Protein AF-A0A382QF74-F1 (afdb_monomer_lite)

Organism: NCBI:txid408172

pLDDT: mean 88.79, std 14.0, range [41.56, 98.56]

Radius of gyration: 24.94 Å; chains: 1; bounding box: 71×32×60 Å

Sequence (169 aa):
MALKLPSSKAWQALCRVDSEFMLAARHWNGGLVLNMGDQTLAMFLNDGVVSGAPDKPASIISYSGDTSVWQGLLQAVPPRFHNDLLANLSAGLGITREGDPLLHAQYFAAVVRAVELLRPPTQYDQAIPHLHKTEGVIDAPVGRYVHIELQGHDHRIYFEEAGKGIPLL

Secondary structure (DSSP, 8-state):
----PPPHHHHHHHHHH-HHHHHHHTT--EEEEEEETTEEEEEEEETTEEESS-S-GGGEEEEEE-HHHHHHHTSSSPPTT-SSHHHHHHTTSS-EEES-HHHHHHHHHHHHHHHHTTSPP----S--TTTS--S-PPP--EEEEEEEEETTEEEEEEEEE-SSSPPP-

Foldseek 3Di:
DFDDFDALVVLLVLLQPDPQLLVLQAQQQEWEWEAAPPDIHIWGDDRSRTDPDGPDHLLYKYKHFYNVLLVQLQELDHDQLSVALVSCVVVVVGIDMDHDPVSCVSRVSSVRVSSNSRHDHNDPVDDDPVVPPPPDDDWDWDKDWDWDQDPNDTDTDIDTDTDDDDDDD

Structure (mmCIF, N/CA/C/O backbone):
data_AF-A0A382QF74-F1
#
_entry.id   AF-A0A382QF74-F1
#
loop_
_atom_site.group_PDB
_atom_site.id
_atom_site.type_symbol
_atom_site.label_atom_id
_atom_site.label_alt_id
_atom_site.label_comp_id
_atom_site.label_asym_id
_atom_site.label_entity_id
_atom_site.label_seq_id
_atom_site.pdbx_PDB_ins_code
_atom_site.Cartn_x
_atom_site.Cartn_y
_atom_site.Cartn_z
_atom_site.occupancy
_atom_site.B_iso_or_equiv
_atom_site.auth_seq_id
_atom_site.auth_comp_id
_atom_site.auth_asym_id
_atom_site.auth_atom_id
_atom_site.pdbx_PDB_model_num
ATOM 1 N N . MET A 1 1 ? -15.046 10.391 -11.419 1.00 53.28 1 MET A N 1
ATOM 2 C CA . MET A 1 1 ? -15.885 9.223 -11.050 1.00 53.28 1 MET A CA 1
ATOM 3 C C . MET A 1 1 ? -15.622 8.922 -9.578 1.00 53.28 1 MET A C 1
ATOM 5 O O . MET A 1 1 ? -14.498 9.157 -9.166 1.00 53.28 1 MET A O 1
ATOM 9 N N . ALA A 1 2 ? -16.601 8.519 -8.765 1.00 66.12 2 ALA A N 1
ATOM 10 C CA . ALA A 1 2 ? -16.345 8.200 -7.352 1.00 66.12 2 ALA A CA 1
ATOM 11 C C . ALA A 1 2 ? -15.622 6.847 -7.232 1.00 66.12 2 ALA A C 1
ATOM 13 O O . ALA A 1 2 ? -15.941 5.917 -7.975 1.00 66.12 2 ALA A O 1
ATOM 14 N N . LEU A 1 3 ? -14.646 6.740 -6.327 1.00 77.31 3 LEU A N 1
ATOM 15 C CA . LEU A 1 3 ? -13.947 5.485 -6.049 1.00 77.31 3 LEU A CA 1
ATOM 16 C C . LEU A 1 3 ? -14.937 4.514 -5.384 1.00 77.31 3 LEU A C 1
ATOM 18 O O . LEU A 1 3 ? -15.520 4.823 -4.347 1.00 77.31 3 LEU A O 1
ATOM 22 N N . LYS A 1 4 ? -15.189 3.353 -5.995 1.00 86.62 4 LYS A N 1
ATOM 23 C CA . LYS A 1 4 ? -16.137 2.373 -5.451 1.00 86.62 4 LYS A CA 1
ATOM 24 C C . LYS A 1 4 ? -15.411 1.433 -4.493 1.00 86.62 4 LYS A C 1
ATOM 26 O O . LYS A 1 4 ? -14.956 0.368 -4.895 1.00 86.62 4 LYS A O 1
ATOM 31 N N . LEU A 1 5 ? -15.295 1.847 -3.237 1.00 90.56 5 LEU A N 1
ATOM 32 C CA . LEU A 1 5 ? -14.637 1.066 -2.192 1.00 90.56 5 LEU A CA 1
ATOM 33 C C . LEU A 1 5 ? -15.598 0.098 -1.481 1.00 90.56 5 LEU A C 1
ATOM 35 O O . LEU A 1 5 ? -16.779 0.420 -1.310 1.00 90.56 5 LEU A O 1
ATOM 39 N N . PRO A 1 6 ? -15.110 -1.069 -1.019 1.00 94.81 6 PRO A N 1
ATOM 40 C CA . PRO A 1 6 ? -15.834 -1.888 -0.051 1.00 94.81 6 PRO A CA 1
ATOM 41 C C . PRO A 1 6 ? -15.923 -1.172 1.307 1.00 94.81 6 PRO A C 1
ATOM 43 O O . PRO A 1 6 ? -15.234 -0.189 1.557 1.00 94.81 6 PRO A O 1
ATOM 46 N N . SER A 1 7 ? -16.743 -1.684 2.226 1.00 96.19 7 SER A N 1
ATOM 47 C CA . SER A 1 7 ? -16.668 -1.257 3.630 1.00 96.19 7 SER A CA 1
ATOM 48 C C . SER A 1 7 ? -15.413 -1.820 4.306 1.00 96.19 7 SER A C 1
ATOM 50 O O . SER A 1 7 ? -14.911 -2.868 3.894 1.00 96.19 7 SER A O 1
ATOM 52 N N . SER A 1 8 ? -14.961 -1.212 5.410 1.00 96.94 8 SER A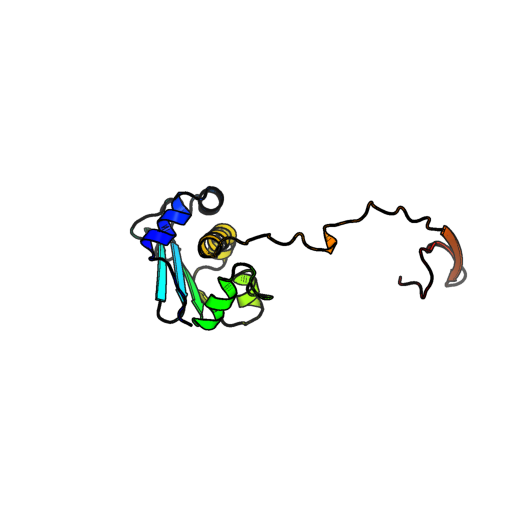 N 1
ATOM 53 C CA . SER A 1 8 ? -13.856 -1.755 6.221 1.00 96.94 8 SER A CA 1
ATOM 54 C C . SER A 1 8 ? -14.089 -3.215 6.607 1.00 96.94 8 SER A C 1
ATOM 56 O O . SER A 1 8 ? -13.183 -4.032 6.516 1.00 96.94 8 SER A O 1
ATOM 58 N N . LYS A 1 9 ? -15.328 -3.582 6.962 1.00 96.56 9 LYS A N 1
ATOM 59 C CA . LYS A 1 9 ? -15.684 -4.964 7.312 1.00 96.56 9 LYS A CA 1
ATOM 60 C C . LYS A 1 9 ? -15.526 -5.927 6.131 1.00 96.56 9 LYS A C 1
ATOM 62 O O . LYS A 1 9 ? -15.068 -7.049 6.327 1.00 96.56 9 LYS A O 1
ATOM 67 N N . ALA A 1 10 ? -15.913 -5.507 4.927 1.00 96.75 10 ALA A N 1
ATOM 68 C CA . ALA A 1 10 ? -15.761 -6.321 3.725 1.00 96.75 10 ALA A CA 1
ATOM 69 C C . ALA A 1 10 ? -14.285 -6.455 3.322 1.00 96.75 10 ALA A C 1
ATOM 71 O O . ALA A 1 10 ? -13.837 -7.557 3.030 1.00 96.75 10 ALA A O 1
ATOM 72 N N . TRP A 1 11 ? -13.509 -5.372 3.398 1.00 97.44 11 TRP A N 1
ATOM 73 C CA . TRP A 1 11 ? -12.065 -5.413 3.163 1.00 97.44 11 TRP A CA 1
ATOM 74 C C . TRP A 1 11 ? -11.335 -6.327 4.157 1.00 97.44 11 TRP A C 1
ATOM 76 O O . TRP A 1 11 ? -10.585 -7.209 3.755 1.00 97.44 11 TRP A O 1
ATOM 86 N N . GLN A 1 12 ? -11.644 -6.212 5.449 1.00 97.38 12 GLN A N 1
ATOM 87 C CA . GLN A 1 12 ? -11.142 -7.123 6.481 1.00 97.38 12 GLN A CA 1
ATOM 88 C C . GLN A 1 12 ? -11.476 -8.591 6.185 1.00 97.38 12 GLN A C 1
ATOM 90 O O . GLN A 1 12 ? -10.679 -9.473 6.491 1.00 97.38 12 GLN A O 1
ATOM 95 N N . ALA A 1 13 ? -12.655 -8.874 5.621 1.00 96.75 13 ALA A N 1
ATOM 96 C CA . ALA A 1 13 ? -13.034 -10.233 5.248 1.00 96.75 13 ALA A CA 1
ATOM 97 C C . ALA A 1 13 ? -12.171 -10.782 4.102 1.00 96.75 13 ALA A C 1
ATOM 99 O O . ALA A 1 13 ? -11.806 -11.951 4.165 1.00 96.75 13 ALA A O 1
ATOM 100 N N . LEU A 1 14 ? -11.795 -9.949 3.122 1.00 96.50 14 LEU A N 1
ATOM 101 C CA . LEU A 1 14 ? -10.843 -10.325 2.066 1.00 96.50 14 LEU A CA 1
ATOM 102 C C . LEU A 1 14 ? -9.479 -10.678 2.667 1.00 96.50 14 LEU A C 1
ATOM 104 O O . LEU A 1 14 ? -8.950 -11.753 2.406 1.00 96.50 14 LEU A O 1
ATOM 108 N N . CYS A 1 15 ? -8.952 -9.822 3.545 1.00 97.19 15 CYS A N 1
ATOM 109 C CA . CYS A 1 15 ? -7.664 -10.052 4.201 1.00 97.19 15 CYS A CA 1
ATOM 110 C C . CYS A 1 15 ? -7.664 -11.315 5.083 1.00 97.19 15 CYS A C 1
ATOM 112 O O . CYS A 1 15 ? -6.677 -12.040 5.123 1.00 97.19 15 CYS A O 1
ATOM 114 N N . ARG A 1 16 ? -8.775 -11.618 5.772 1.00 96.31 16 ARG A N 1
ATOM 115 C CA . ARG A 1 16 ? -8.902 -12.808 6.640 1.00 96.31 16 ARG A CA 1
ATOM 116 C C . ARG A 1 16 ? -8.821 -14.143 5.898 1.00 96.31 16 ARG A C 1
ATOM 118 O O . ARG A 1 16 ? -8.571 -15.151 6.550 1.00 96.31 16 ARG A O 1
ATOM 125 N N . VAL A 1 17 ? -9.099 -14.169 4.596 1.00 96.44 17 VAL A N 1
ATOM 126 C CA . VAL A 1 17 ? -9.080 -15.401 3.789 1.00 96.44 17 VAL A CA 1
ATOM 127 C C . VAL A 1 17 ? -7.896 -15.462 2.823 1.00 96.44 17 VAL A C 1
ATOM 129 O O . VAL A 1 17 ? -7.729 -16.465 2.134 1.00 96.44 17 VAL A O 1
ATOM 132 N N . ASP A 1 18 ? -7.067 -14.418 2.779 1.00 97.56 18 ASP A N 1
ATOM 133 C CA . ASP A 1 18 ? -5.878 -14.354 1.936 1.00 97.56 18 ASP A CA 1
ATOM 134 C C . ASP A 1 18 ? -4.645 -14.859 2.700 1.00 97.56 18 ASP A C 1
ATOM 136 O O . ASP A 1 18 ? -4.178 -14.246 3.664 1.00 97.56 18 ASP A O 1
ATOM 140 N N . SER A 1 19 ? -4.103 -16.002 2.272 1.00 97.44 19 SER A N 1
ATOM 141 C CA . SER A 1 19 ? -2.987 -16.654 2.966 1.00 97.44 19 SER A CA 1
ATOM 142 C C . SER A 1 19 ? -1.691 -15.843 2.924 1.00 97.44 19 SER A C 1
ATOM 144 O O . SER A 1 19 ? -0.901 -15.915 3.865 1.00 97.44 19 SER A O 1
ATOM 146 N N . GLU A 1 20 ? -1.462 -15.072 1.857 1.00 98.12 20 GLU A N 1
ATOM 147 C CA . GLU A 1 20 ? -0.278 -14.217 1.730 1.00 98.12 20 GLU A CA 1
ATOM 148 C C . GLU A 1 20 ? -0.328 -13.065 2.731 1.00 98.12 20 GLU A C 1
ATOM 150 O O . GLU A 1 20 ? 0.640 -12.840 3.461 1.00 98.12 20 GLU A O 1
ATOM 155 N N . PHE A 1 21 ? -1.476 -12.392 2.836 1.00 98.12 21 PHE A N 1
ATOM 156 C CA . PHE A 1 21 ? -1.703 -11.364 3.841 1.00 98.12 21 PHE A CA 1
ATOM 157 C C . PHE A 1 21 ? -1.524 -11.927 5.250 1.00 98.12 21 PHE A C 1
ATOM 159 O O . PHE A 1 21 ? -0.766 -11.362 6.036 1.00 98.12 21 PHE A O 1
ATOM 166 N N . MET A 1 22 ? -2.170 -13.054 5.569 1.00 97.31 22 MET A N 1
ATOM 167 C CA . MET A 1 22 ? -2.062 -13.680 6.891 1.00 97.31 22 MET A CA 1
ATOM 168 C C . MET A 1 22 ? -0.611 -14.007 7.257 1.00 97.31 22 MET A C 1
ATOM 170 O O . MET A 1 22 ? -0.171 -13.742 8.376 1.00 97.31 22 MET A O 1
ATOM 174 N N . LEU A 1 23 ? 0.151 -14.559 6.310 1.00 97.94 23 LEU A N 1
ATOM 175 C CA . LEU A 1 23 ? 1.557 -14.879 6.523 1.00 97.94 23 LEU A CA 1
ATOM 176 C C . LEU A 1 23 ? 2.397 -13.616 6.732 1.00 97.94 23 LEU A C 1
ATOM 178 O O . LEU A 1 23 ? 3.251 -13.591 7.621 1.00 97.94 23 LEU A O 1
ATOM 182 N N . ALA A 1 24 ? 2.173 -12.578 5.927 1.00 98.19 24 ALA A N 1
ATOM 183 C CA . ALA A 1 24 ? 2.913 -11.322 6.000 1.00 98.19 24 ALA A CA 1
ATOM 184 C C . ALA A 1 24 ? 2.576 -10.506 7.258 1.00 98.19 24 ALA A C 1
ATOM 186 O O . ALA A 1 24 ? 3.445 -9.823 7.795 1.00 98.19 24 ALA A O 1
ATOM 187 N N . ALA A 1 25 ? 1.337 -10.592 7.743 1.00 97.94 25 ALA A N 1
ATOM 188 C CA . ALA A 1 25 ? 0.845 -9.847 8.897 1.00 97.94 25 ALA A CA 1
ATOM 189 C C . ALA A 1 25 ? 1.083 -10.557 10.241 1.00 97.94 25 ALA A C 1
ATOM 191 O O . ALA A 1 25 ? 0.764 -9.991 11.288 1.00 97.94 25 ALA A O 1
ATOM 192 N N . ARG A 1 26 ? 1.625 -11.784 10.239 1.00 97.25 26 ARG A N 1
ATOM 193 C CA . ARG A 1 26 ? 1.873 -12.569 11.459 1.00 97.25 26 ARG A CA 1
ATOM 194 C C . ARG A 1 26 ? 2.603 -11.744 12.524 1.00 97.25 26 ARG A C 1
ATOM 196 O O . ARG A 1 26 ? 3.559 -11.036 12.215 1.00 97.25 26 ARG A O 1
ATOM 203 N N . HIS A 1 27 ? 2.164 -11.858 13.775 1.00 96.69 27 HIS A N 1
ATOM 204 C CA . HIS A 1 27 ? 2.712 -11.134 14.932 1.00 96.69 27 HIS A CA 1
ATOM 205 C C . HIS A 1 27 ? 2.507 -9.616 14.952 1.00 96.69 27 HIS A C 1
ATOM 207 O O . HIS A 1 27 ? 2.903 -8.949 15.918 1.00 96.69 27 HIS A O 1
ATOM 213 N N . TRP A 1 28 ? 1.832 -9.050 13.949 1.00 97.44 28 TRP A N 1
ATOM 214 C CA . TRP A 1 28 ? 1.505 -7.636 13.972 1.00 97.44 28 TRP A CA 1
ATOM 215 C C . TRP A 1 28 ? 0.436 -7.352 15.028 1.00 97.44 28 TRP A C 1
ATOM 217 O O . TRP A 1 28 ? -0.703 -7.802 14.938 1.00 97.44 28 TRP A O 1
ATOM 227 N N . ASN A 1 29 ? 0.822 -6.574 16.035 1.00 96.69 29 ASN A N 1
ATOM 228 C CA . ASN A 1 29 ? -0.077 -5.965 17.006 1.00 96.69 29 ASN A CA 1
ATOM 229 C C . ASN A 1 29 ? -0.193 -4.479 16.665 1.00 96.69 29 ASN A C 1
ATOM 231 O O . ASN A 1 29 ? 0.722 -3.724 16.986 1.00 96.69 29 ASN A O 1
ATOM 235 N N . GLY A 1 30 ? -1.244 -4.072 15.958 1.00 96.38 30 GLY A N 1
ATOM 236 C CA . GLY A 1 30 ? -1.350 -2.739 15.371 1.00 96.38 30 GLY A CA 1
ATOM 237 C C . GLY A 1 30 ? -2.486 -2.626 14.360 1.00 96.38 30 GLY A C 1
ATOM 238 O O . GLY A 1 30 ? -3.607 -3.063 14.622 1.00 96.38 30 GLY A O 1
ATOM 239 N N . GLY A 1 31 ? -2.218 -2.021 13.203 1.00 96.81 31 GLY A N 1
ATOM 240 C CA . GLY A 1 31 ? -3.232 -1.892 12.161 1.00 96.81 31 GLY A CA 1
ATOM 241 C C . GLY A 1 31 ? -2.804 -1.103 10.936 1.00 96.81 31 GLY A C 1
ATOM 242 O O . GLY A 1 31 ? -1.748 -0.476 10.911 1.00 96.81 31 GLY A O 1
ATOM 243 N N . LEU A 1 32 ? -3.678 -1.114 9.937 1.00 97.94 32 LEU A N 1
ATOM 244 C CA . LEU A 1 32 ? -3.569 -0.335 8.716 1.00 97.94 32 LEU A CA 1
ATOM 245 C C . LEU A 1 32 ? -4.799 0.560 8.570 1.00 97.94 32 LEU A C 1
ATOM 247 O O . LEU A 1 32 ? -5.936 0.082 8.630 1.00 97.94 32 LEU A O 1
ATOM 251 N N . VAL A 1 33 ? -4.561 1.849 8.342 1.00 98.25 33 VAL A N 1
ATOM 252 C CA . VAL A 1 33 ? -5.598 2.833 8.018 1.00 98.25 33 VAL A CA 1
ATOM 253 C C . VAL A 1 33 ? -5.290 3.458 6.661 1.00 98.25 33 VAL A C 1
ATOM 255 O O . VAL A 1 33 ? -4.181 3.923 6.415 1.00 98.25 33 VAL A O 1
ATOM 258 N N . LEU A 1 34 ? -6.273 3.461 5.767 1.00 98.31 34 LEU A N 1
ATOM 259 C CA . LEU A 1 34 ? -6.178 4.031 4.428 1.00 98.31 34 LEU A CA 1
ATOM 260 C C . LEU A 1 34 ? -7.183 5.177 4.310 1.00 98.31 34 LEU A C 1
ATOM 262 O O . LEU A 1 34 ? -8.391 4.936 4.316 1.00 98.31 34 LEU A O 1
ATOM 266 N N . ASN A 1 35 ? -6.688 6.406 4.201 1.00 98.12 35 ASN A N 1
ATOM 267 C CA . ASN A 1 35 ? -7.487 7.611 3.997 1.00 98.12 35 ASN A CA 1
ATOM 268 C C . ASN A 1 35 ? -7.454 7.995 2.513 1.00 98.12 35 ASN A C 1
ATOM 270 O O . ASN A 1 35 ? -6.408 8.355 1.966 1.00 98.12 35 ASN A O 1
ATOM 274 N N . MET A 1 36 ? -8.609 7.886 1.863 1.00 96.12 36 MET A N 1
ATOM 275 C CA . MET A 1 36 ? -8.801 7.982 0.418 1.00 96.12 36 MET A CA 1
ATOM 276 C C . MET A 1 36 ? -9.744 9.141 0.096 1.00 96.12 36 MET A C 1
ATOM 278 O O . MET A 1 36 ? -10.923 8.937 -0.203 1.00 96.12 36 MET A O 1
ATOM 282 N N . GLY A 1 37 ? -9.233 10.368 0.225 1.00 92.62 37 GLY A N 1
ATOM 283 C CA . GLY A 1 37 ? -10.065 11.568 0.306 1.00 92.62 37 GLY A CA 1
ATOM 284 C C . GLY A 1 37 ? -10.982 11.510 1.531 1.00 92.62 37 GLY A C 1
ATOM 285 O O . GLY A 1 37 ? -10.508 11.357 2.653 1.00 92.62 37 GLY A O 1
ATOM 286 N N . ASP A 1 38 ? -12.296 11.565 1.309 1.00 91.69 38 ASP A N 1
ATOM 287 C CA . ASP A 1 38 ? -13.307 11.555 2.379 1.00 91.69 38 ASP A CA 1
ATOM 288 C C . ASP A 1 38 ? -13.648 10.147 2.905 1.00 91.69 38 ASP A C 1
ATOM 290 O O . ASP A 1 38 ? -14.465 9.994 3.815 1.00 91.69 38 ASP A O 1
ATOM 294 N N . GLN A 1 39 ? -13.082 9.093 2.308 1.00 94.25 39 GLN A N 1
ATOM 295 C CA . GLN A 1 39 ? -13.350 7.709 2.695 1.00 94.25 39 GLN A CA 1
ATOM 296 C C . GLN A 1 39 ? -12.176 7.119 3.471 1.00 94.25 39 GLN A C 1
ATOM 298 O O . GLN A 1 39 ? -11.033 7.199 3.031 1.00 94.25 39 GLN A O 1
ATOM 303 N N . THR A 1 40 ? -12.468 6.433 4.576 1.00 96.94 40 THR A N 1
ATOM 304 C CA . THR A 1 40 ? -11.454 5.735 5.374 1.00 96.94 40 THR A CA 1
ATOM 305 C C . THR A 1 40 ? -11.755 4.245 5.451 1.00 96.94 40 THR A C 1
ATOM 307 O O . THR A 1 40 ? -12.863 3.843 5.816 1.00 96.94 40 THR A O 1
ATOM 310 N N . LEU A 1 41 ? -10.745 3.423 5.164 1.00 97.69 41 LEU A N 1
ATOM 311 C CA . LEU A 1 41 ? -10.736 2.003 5.508 1.00 97.69 41 LEU A CA 1
ATOM 312 C C . LEU A 1 41 ? -9.773 1.756 6.660 1.00 97.69 41 LEU A C 1
ATOM 314 O O . LEU A 1 41 ? -8.664 2.278 6.672 1.00 97.69 41 LEU A O 1
ATOM 318 N N . ALA A 1 42 ? -10.191 0.937 7.620 1.00 97.38 42 ALA A N 1
ATOM 319 C CA . ALA A 1 42 ? -9.375 0.595 8.777 1.00 97.38 42 ALA A CA 1
ATOM 320 C C . ALA A 1 42 ? -9.428 -0.905 9.062 1.00 97.38 42 ALA A C 1
ATOM 322 O O . ALA A 1 42 ? -10.490 -1.538 9.006 1.00 97.38 42 ALA A O 1
ATOM 323 N N . MET A 1 43 ? -8.272 -1.464 9.395 1.00 97.38 43 MET A N 1
ATOM 324 C CA . MET A 1 43 ? -8.103 -2.848 9.808 1.00 97.38 43 MET A CA 1
ATOM 325 C C . MET A 1 43 ? -7.111 -2.899 10.964 1.00 97.38 43 MET A C 1
ATOM 327 O O . MET A 1 43 ? -5.992 -2.410 10.844 1.00 97.38 43 MET A O 1
ATOM 331 N N . PHE A 1 44 ? -7.517 -3.507 12.074 1.00 97.50 44 PHE A N 1
ATOM 332 C CA . PHE A 1 44 ? -6.670 -3.687 13.251 1.00 97.50 44 PHE A CA 1
ATOM 333 C C . PHE A 1 44 ? -6.282 -5.149 13.388 1.00 97.50 44 PHE A C 1
ATOM 335 O O . PHE A 1 44 ? -7.040 -6.028 12.971 1.00 97.50 44 PHE A O 1
ATOM 342 N N . LEU A 1 45 ? -5.096 -5.399 13.933 1.00 96.94 45 LEU A N 1
ATOM 343 C CA . LEU A 1 45 ? -4.558 -6.735 14.129 1.00 96.94 45 LEU A CA 1
ATOM 344 C C . LEU A 1 45 ? -4.015 -6.892 15.545 1.00 96.94 45 LEU A C 1
ATOM 346 O O . LEU A 1 45 ? -3.279 -6.030 16.025 1.00 96.94 45 LEU A O 1
ATOM 350 N N . ASN A 1 46 ? -4.330 -8.027 16.159 1.00 96.12 46 ASN A N 1
ATOM 351 C CA . ASN A 1 46 ? -3.733 -8.487 17.406 1.00 96.12 46 ASN A CA 1
ATOM 352 C C . ASN A 1 46 ? -3.042 -9.823 17.109 1.00 96.12 46 ASN A C 1
ATOM 354 O O . ASN A 1 46 ? -3.686 -10.763 16.644 1.00 96.12 46 ASN A O 1
ATOM 358 N N . ASP A 1 47 ? -1.724 -9.871 17.297 1.00 95.94 47 ASP A N 1
ATOM 359 C CA . ASP A 1 47 ? -0.842 -10.987 16.924 1.00 95.94 47 ASP A CA 1
ATOM 360 C C . ASP A 1 47 ? -1.042 -11.492 15.475 1.00 95.94 47 ASP A C 1
ATOM 362 O O . ASP A 1 47 ? -0.989 -12.681 15.176 1.00 95.94 47 ASP A O 1
ATOM 366 N N . GLY A 1 48 ? -1.291 -10.568 14.542 1.00 95.31 48 GLY A N 1
ATOM 367 C CA . GLY A 1 48 ? -1.543 -10.867 13.129 1.00 95.31 48 GLY A CA 1
ATOM 368 C C . GLY A 1 48 ? -2.962 -11.343 12.804 1.00 95.31 48 GLY A C 1
ATOM 369 O O . GLY A 1 48 ? -3.255 -11.640 11.647 1.00 95.31 48 GLY A O 1
ATOM 370 N N . VAL A 1 49 ? -3.870 -11.378 13.783 1.00 94.12 49 VAL A N 1
A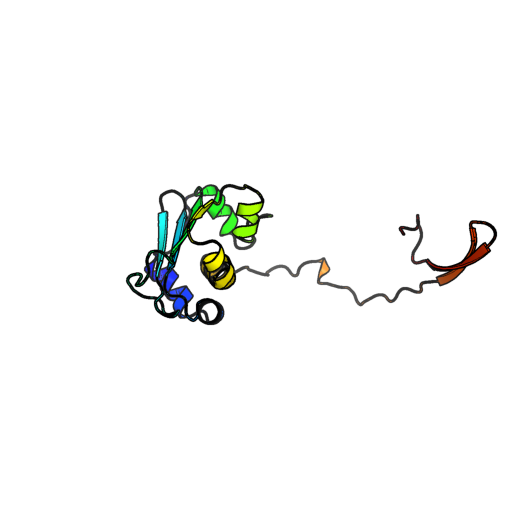TOM 371 C CA . VAL A 1 49 ? -5.281 -11.734 13.586 1.00 94.12 49 VAL A CA 1
ATOM 372 C C . VAL A 1 49 ? -6.142 -10.475 13.558 1.00 94.12 49 VAL A C 1
ATOM 374 O O . VAL A 1 49 ? -6.062 -9.643 14.458 1.00 94.12 49 VAL A O 1
ATOM 377 N N . VAL A 1 50 ? -7.005 -10.343 12.545 1.00 93.44 50 VAL A N 1
ATOM 378 C CA . VAL A 1 50 ? -7.866 -9.159 12.390 1.00 93.44 50 VAL A CA 1
ATOM 379 C C . VAL A 1 50 ? -8.847 -9.018 13.557 1.00 93.44 50 VAL A C 1
ATOM 381 O O . VAL A 1 50 ? -9.765 -9.834 13.708 1.00 93.44 50 VAL A O 1
ATOM 384 N N . SER A 1 51 ? -8.713 -7.929 14.307 1.00 91.50 51 SER A N 1
ATOM 385 C CA . SER A 1 51 ? -9.487 -7.594 15.501 1.00 91.50 51 SER A CA 1
ATOM 386 C C . SER A 1 51 ? -10.465 -6.434 15.255 1.00 91.50 51 SER A C 1
ATOM 388 O O . SER A 1 51 ? -10.446 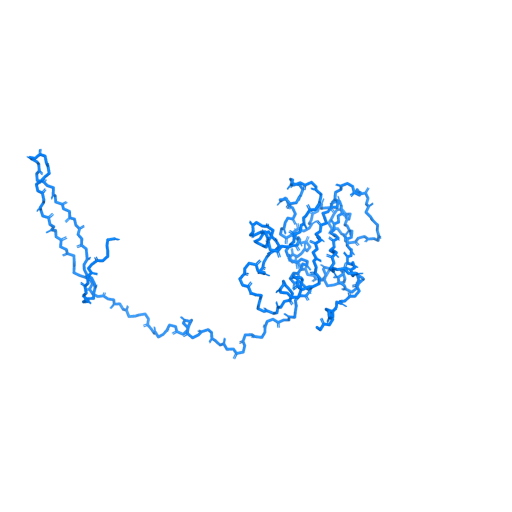-5.769 14.217 1.00 91.50 51 SER A O 1
ATOM 390 N N . GLY A 1 52 ? -11.381 -6.210 16.203 1.00 85.69 52 GLY A N 1
ATOM 391 C CA . GLY A 1 52 ? -12.324 -5.083 16.154 1.00 85.69 52 GLY A CA 1
ATOM 392 C C . GLY A 1 52 ? -11.729 -3.751 16.622 1.00 85.69 52 GLY A C 1
ATOM 393 O O . GLY A 1 52 ? -12.275 -2.700 16.299 1.00 85.69 52 GLY A O 1
ATOM 394 N N . ALA A 1 53 ? -10.624 -3.792 17.369 1.00 87.06 53 ALA A N 1
ATOM 395 C CA . ALA A 1 53 ? -9.945 -2.630 17.929 1.00 87.06 53 ALA A CA 1
ATOM 396 C C . ALA A 1 53 ? -8.438 -2.918 18.079 1.00 87.06 53 ALA A C 1
ATOM 398 O O . ALA A 1 53 ? -8.070 -4.079 18.274 1.00 87.06 53 ALA A O 1
ATOM 399 N N . PRO A 1 54 ? -7.573 -1.895 17.991 1.00 86.50 54 PRO A N 1
ATOM 400 C CA . PRO A 1 54 ? -6.132 -2.074 18.116 1.00 86.50 54 PRO A CA 1
ATOM 401 C C . PRO A 1 54 ? -5.710 -2.201 19.585 1.00 86.50 54 PRO A C 1
ATOM 403 O O . PRO A 1 54 ? -5.960 -1.293 20.377 1.00 86.50 54 PRO A O 1
ATOM 406 N N . ASP A 1 55 ? -4.974 -3.260 19.930 1.00 88.50 55 ASP A N 1
ATOM 407 C CA . ASP A 1 55 ? -4.355 -3.378 21.263 1.00 88.50 55 ASP A CA 1
ATOM 408 C C . ASP A 1 55 ? -3.186 -2.397 21.439 1.00 88.50 55 ASP A C 1
ATOM 410 O O . ASP A 1 55 ? -2.911 -1.914 22.538 1.00 88.50 55 ASP A O 1
ATOM 414 N N . LYS A 1 56 ? -2.490 -2.080 20.338 1.00 91.75 56 LYS A N 1
ATOM 415 C CA . LYS A 1 56 ? -1.371 -1.128 20.297 1.00 91.75 56 LYS A CA 1
ATOM 416 C C . LYS A 1 56 ? -1.624 -0.042 19.246 1.00 91.75 56 LYS A C 1
ATOM 418 O O . LYS A 1 56 ? -1.128 -0.153 18.125 1.00 91.75 56 LYS A O 1
ATOM 423 N N . PRO A 1 57 ? -2.354 1.037 19.586 1.00 90.00 57 PRO A N 1
ATOM 424 C CA . PRO A 1 57 ? -2.655 2.119 18.644 1.00 90.00 57 PRO A CA 1
ATOM 425 C C . PRO A 1 57 ? -1.412 2.797 18.048 1.00 90.00 57 PRO A C 1
ATOM 427 O O . PRO A 1 57 ? -1.420 3.186 16.887 1.00 90.00 57 PRO A O 1
ATOM 430 N N . ALA A 1 58 ? -0.313 2.886 18.807 1.00 92.12 58 ALA A N 1
ATOM 431 C CA . ALA A 1 58 ? 0.962 3.432 18.327 1.00 92.12 58 ALA A CA 1
ATOM 432 C C . ALA A 1 58 ? 1.622 2.587 17.217 1.00 92.12 58 ALA A C 1
ATOM 434 O O . ALA A 1 58 ? 2.546 3.047 16.555 1.00 92.12 58 ALA A O 1
ATOM 435 N N . SER A 1 59 ? 1.152 1.355 17.011 1.00 95.44 59 SER A N 1
ATOM 436 C CA . SER A 1 59 ? 1.633 0.428 15.986 1.00 95.44 59 SER A CA 1
ATOM 437 C C . SER A 1 59 ? 0.726 0.392 14.747 1.00 95.44 59 SER A C 1
ATOM 439 O O . SER A 1 59 ? 0.747 -0.571 13.975 1.00 95.44 59 SER A O 1
ATOM 441 N N . ILE A 1 60 ? -0.095 1.427 14.564 1.00 97.56 60 ILE A N 1
ATOM 442 C CA . ILE A 1 60 ? -0.887 1.634 13.354 1.00 97.56 60 ILE A CA 1
ATOM 443 C C . ILE A 1 60 ? -0.034 2.355 12.311 1.00 97.56 60 ILE A C 1
ATOM 445 O O . ILE A 1 60 ? 0.642 3.340 12.609 1.00 97.56 60 ILE A O 1
ATOM 449 N N . ILE A 1 61 ? -0.092 1.862 11.078 1.00 98.25 61 ILE A N 1
ATOM 450 C CA . ILE A 1 61 ? 0.450 2.528 9.897 1.00 98.25 61 ILE A CA 1
ATOM 451 C C . ILE A 1 61 ? -0.726 3.142 9.149 1.00 98.25 61 ILE A C 1
ATOM 453 O O . ILE A 1 61 ? -1.710 2.456 8.864 1.00 98.25 61 ILE A O 1
ATOM 457 N N . SER A 1 62 ? -0.610 4.418 8.804 1.00 98.25 62 SER A N 1
ATOM 458 C CA . SER A 1 62 ? -1.642 5.132 8.057 1.00 98.25 62 SER A CA 1
ATOM 459 C C . SER A 1 62 ? -1.089 5.619 6.728 1.00 98.25 62 SER A C 1
ATOM 461 O O . SER A 1 62 ? 0.018 6.152 6.680 1.00 98.25 62 SER A O 1
ATOM 463 N N . TYR A 1 63 ? -1.876 5.486 5.666 1.00 98.50 63 TYR A N 1
ATOM 464 C CA . TYR A 1 63 ? -1.615 6.134 4.385 1.00 98.50 63 TYR A CA 1
ATOM 465 C C . TYR A 1 63 ? -2.739 7.088 4.045 1.00 98.50 63 TYR A C 1
ATOM 467 O O . TYR A 1 63 ? -3.910 6.745 4.197 1.00 98.50 63 TYR A O 1
ATOM 475 N N . SER A 1 64 ? -2.374 8.256 3.537 1.00 98.56 64 SER A N 1
ATOM 476 C CA . SER A 1 64 ? -3.321 9.297 3.157 1.00 98.56 64 SER A CA 1
ATOM 477 C C . SER A 1 64 ? -3.013 9.798 1.754 1.00 98.56 64 SER A C 1
ATOM 479 O O . SER A 1 64 ? -1.857 9.842 1.342 1.00 98.56 64 SER A O 1
ATOM 481 N N . GLY A 1 65 ? -4.052 10.173 1.018 1.00 97.62 65 GLY A N 1
ATOM 482 C CA . GLY A 1 65 ? -3.923 10.794 -0.294 1.00 97.62 65 GLY A CA 1
ATOM 483 C C . GLY A 1 65 ? -5.283 11.130 -0.889 1.00 97.62 65 GLY A C 1
ATOM 484 O O . GLY A 1 65 ? -6.316 10.613 -0.451 1.00 97.62 65 GLY A O 1
ATOM 485 N N . ASP A 1 66 ? -5.274 11.987 -1.904 1.00 96.75 66 ASP A N 1
ATOM 486 C CA . ASP A 1 66 ? -6.490 12.396 -2.600 1.00 96.75 66 ASP A CA 1
ATOM 487 C C . ASP A 1 66 ? -7.144 11.221 -3.334 1.00 96.75 66 ASP A C 1
ATOM 489 O O . ASP A 1 66 ? -6.480 10.293 -3.809 1.00 96.75 66 ASP A O 1
ATOM 493 N N . THR A 1 67 ? -8.465 11.293 -3.505 1.00 95.88 67 THR A N 1
ATOM 494 C CA . THR A 1 67 ? -9.254 10.273 -4.213 1.00 95.88 67 THR A CA 1
ATOM 495 C C . THR A 1 67 ? -8.692 9.954 -5.604 1.00 95.88 67 THR A C 1
ATOM 497 O O . THR A 1 67 ? -8.719 8.800 -6.024 1.00 95.88 67 THR A O 1
ATOM 500 N N . SER A 1 68 ? -8.157 10.946 -6.322 1.00 95.19 68 SER A N 1
ATOM 501 C CA . SER A 1 68 ? -7.556 10.770 -7.654 1.00 95.19 68 SER A CA 1
ATOM 502 C C . SER A 1 68 ? -6.280 9.918 -7.635 1.00 95.19 68 SER A C 1
ATOM 504 O O . SER A 1 68 ? -6.068 9.120 -8.546 1.00 95.19 68 SER A O 1
ATOM 506 N N . VAL A 1 69 ? -5.457 10.030 -6.590 1.00 96.81 69 VAL A N 1
ATOM 507 C CA . VAL A 1 69 ? -4.229 9.236 -6.431 1.00 96.81 69 VAL A CA 1
ATOM 508 C C . VAL A 1 69 ? -4.590 7.776 -6.159 1.00 96.81 69 VAL A C 1
ATOM 510 O O . VAL A 1 69 ? -4.091 6.863 -6.824 1.00 96.81 69 VAL A O 1
ATOM 513 N N . TRP A 1 70 ? -5.546 7.548 -5.254 1.00 97.44 70 TRP A N 1
ATOM 514 C CA . TRP A 1 70 ? -6.073 6.213 -4.964 1.00 97.44 70 TRP A CA 1
ATOM 515 C C . TRP A 1 70 ? -6.754 5.564 -6.169 1.00 97.44 70 TRP A C 1
ATOM 517 O O . TRP A 1 70 ? -6.619 4.359 -6.372 1.00 97.44 70 TRP A O 1
ATOM 527 N N . GLN A 1 71 ? -7.414 6.345 -7.027 1.00 95.62 71 GLN A N 1
ATOM 528 C CA . GLN A 1 71 ? -7.951 5.840 -8.294 1.00 95.62 71 GLN A CA 1
ATOM 529 C C . GLN A 1 71 ? -6.876 5.270 -9.212 1.00 95.62 71 GLN A C 1
ATOM 531 O O . GLN A 1 71 ? -7.158 4.298 -9.903 1.00 95.62 71 GLN A O 1
ATOM 536 N N . GLY A 1 72 ? -5.671 5.846 -9.232 1.00 95.38 72 GLY A N 1
ATOM 537 C CA . GLY A 1 72 ? -4.534 5.289 -9.966 1.00 95.38 72 GLY A CA 1
ATOM 538 C C . GLY A 1 72 ? -3.989 4.018 -9.312 1.00 95.38 72 GLY A C 1
ATOM 539 O O . GLY A 1 72 ? -3.755 3.025 -9.998 1.00 95.38 72 GLY A O 1
ATOM 540 N N . LEU A 1 73 ? -3.832 4.028 -7.983 1.00 96.56 73 LEU A N 1
ATOM 541 C CA . LEU A 1 73 ? -3.306 2.892 -7.212 1.00 96.56 73 LEU A CA 1
ATOM 542 C C . LEU A 1 73 ? -4.200 1.651 -7.271 1.00 96.56 73 LEU A C 1
ATOM 544 O O . LEU A 1 73 ? -3.687 0.536 -7.192 1.00 96.56 73 LEU A O 1
ATOM 548 N N . LEU A 1 74 ? -5.518 1.834 -7.393 1.00 95.44 74 LEU A N 1
ATOM 549 C CA . LEU A 1 74 ? -6.507 0.755 -7.333 1.00 95.44 74 LEU A CA 1
ATOM 550 C C . LEU A 1 74 ? -6.982 0.253 -8.708 1.00 95.44 74 LEU A C 1
ATOM 552 O O . LEU A 1 74 ? -7.949 -0.505 -8.784 1.00 95.44 74 LEU A O 1
ATOM 556 N N . GLN A 1 75 ? -6.323 0.642 -9.803 1.00 93.12 75 GLN A N 1
ATOM 557 C CA . GLN A 1 75 ? -6.614 0.065 -11.122 1.00 93.12 75 GLN A CA 1
ATOM 558 C C . GLN A 1 75 ? -6.135 -1.393 -11.207 1.00 93.12 75 GLN A C 1
ATOM 560 O O . GLN A 1 75 ? -5.162 -1.769 -10.557 1.00 93.12 75 GLN A O 1
ATOM 565 N N . ALA A 1 76 ? -6.776 -2.204 -12.062 1.00 90.44 76 ALA A N 1
ATOM 566 C CA . ALA A 1 76 ? -6.333 -3.576 -12.359 1.00 90.44 76 ALA A CA 1
ATOM 567 C C . ALA A 1 76 ? -4.894 -3.625 -12.903 1.00 90.44 76 ALA A C 1
ATOM 569 O O . ALA A 1 76 ? -4.150 -4.562 -12.625 1.00 90.44 76 ALA A O 1
ATOM 570 N N . VAL A 1 77 ? -4.522 -2.618 -13.696 1.00 90.19 77 VAL A N 1
ATOM 571 C CA . VAL A 1 77 ? -3.161 -2.385 -14.184 1.00 90.19 77 VAL A CA 1
ATOM 572 C C . VAL A 1 77 ? -2.807 -0.944 -13.823 1.00 90.19 77 VAL A C 1
ATOM 574 O O . VAL A 1 77 ? -3.168 -0.027 -14.563 1.00 90.19 77 VAL A O 1
ATOM 577 N N . PRO A 1 78 ? -2.178 -0.712 -12.660 1.00 92.25 78 PRO A N 1
ATOM 578 C CA . PRO A 1 78 ? -1.867 0.636 -12.220 1.00 92.25 78 PRO A CA 1
ATOM 579 C C . PRO A 1 78 ? -0.888 1.348 -13.165 1.00 92.25 78 PRO A C 1
ATOM 581 O O . PRO A 1 78 ? 0.041 0.718 -13.681 1.00 92.25 78 PRO A O 1
ATOM 584 N N . PRO A 1 79 ? -1.027 2.672 -13.353 1.00 93.00 79 PRO A N 1
ATOM 585 C CA . PRO A 1 79 ? -0.022 3.480 -14.030 1.00 93.00 79 PRO A CA 1
ATOM 586 C C . PRO A 1 79 ? 1.353 3.383 -13.356 1.00 93.00 79 PRO A C 1
ATOM 588 O O . PRO A 1 79 ? 1.490 2.967 -12.201 1.00 93.00 79 PRO A O 1
ATOM 591 N N . ARG A 1 80 ? 2.393 3.848 -14.056 1.00 93.00 80 ARG A N 1
ATOM 592 C CA . ARG A 1 80 ? 3.749 3.931 -13.496 1.00 93.00 80 ARG A CA 1
ATOM 593 C C . ARG A 1 80 ? 3.727 4.646 -12.137 1.00 93.00 80 ARG A C 1
ATOM 595 O O . ARG A 1 80 ? 3.051 5.663 -11.978 1.00 93.00 80 ARG A O 1
ATOM 602 N N . PHE A 1 81 ? 4.461 4.090 -11.171 1.00 95.31 81 PHE A N 1
ATOM 603 C CA . PHE A 1 81 ? 4.549 4.570 -9.785 1.00 95.31 81 PHE A CA 1
ATOM 604 C C . PHE A 1 81 ? 3.230 4.545 -8.992 1.00 95.31 81 PHE A C 1
ATOM 606 O O . PHE A 1 81 ? 3.190 5.015 -7.863 1.00 95.31 81 PHE A O 1
ATOM 613 N N . HIS A 1 82 ? 2.161 3.969 -9.545 1.00 96.00 82 HIS A N 1
ATOM 614 C CA . HIS A 1 82 ? 0.927 3.635 -8.827 1.00 96.00 82 HIS A CA 1
ATOM 615 C C . HIS A 1 82 ? 0.800 2.117 -8.619 1.00 96.00 82 HIS A C 1
ATOM 617 O O . HIS A 1 82 ? -0.210 1.623 -8.128 1.00 96.00 82 HIS A O 1
ATOM 623 N N . ASN A 1 83 ? 1.828 1.349 -8.982 1.00 91.31 83 ASN A N 1
ATOM 624 C CA . ASN A 1 83 ? 1.877 -0.091 -8.752 1.00 91.31 83 ASN A CA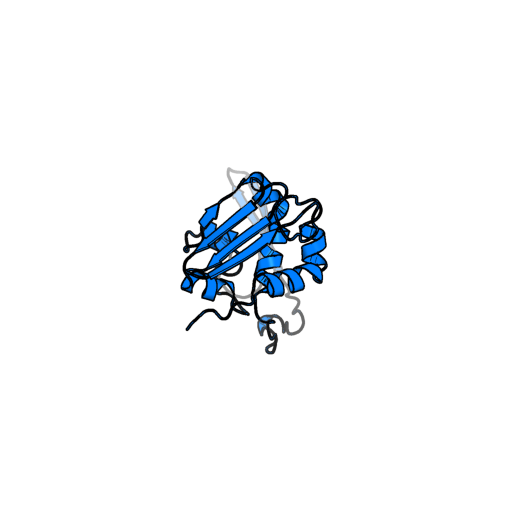 1
ATOM 625 C C . ASN A 1 83 ? 2.021 -0.441 -7.261 1.00 91.31 83 ASN A C 1
ATOM 627 O O . ASN A 1 83 ? 1.556 -1.502 -6.852 1.00 91.31 83 ASN A O 1
ATOM 631 N N . ASP A 1 84 ? 2.596 0.457 -6.460 1.00 92.50 84 ASP A N 1
ATOM 632 C CA . ASP A 1 84 ? 2.909 0.256 -5.046 1.00 92.50 84 ASP A CA 1
ATOM 633 C C . ASP A 1 84 ? 2.890 1.599 -4.276 1.00 92.50 84 ASP A C 1
ATOM 635 O O . ASP A 1 84 ? 3.206 2.650 -4.845 1.00 92.50 84 ASP A O 1
ATOM 639 N N . LEU A 1 85 ? 2.518 1.576 -2.987 1.00 95.88 85 LEU A N 1
ATOM 640 C CA . LEU A 1 85 ? 2.417 2.778 -2.144 1.00 95.88 85 LEU A CA 1
ATOM 641 C C . LEU A 1 85 ? 3.766 3.466 -1.904 1.00 95.88 85 LEU A C 1
ATOM 643 O O . LEU A 1 85 ? 3.833 4.694 -1.900 1.00 95.88 85 LEU A O 1
ATOM 647 N N . LEU A 1 86 ? 4.835 2.696 -1.697 1.00 94.94 86 LEU A N 1
ATOM 648 C CA . LEU A 1 86 ? 6.178 3.224 -1.486 1.00 94.94 86 LEU A CA 1
ATOM 649 C C . LEU A 1 86 ? 6.730 3.826 -2.778 1.00 94.94 86 LEU A C 1
ATOM 651 O O . LEU A 1 86 ? 7.331 4.892 -2.727 1.00 94.94 86 LEU A O 1
ATOM 655 N N . ALA A 1 87 ? 6.467 3.213 -3.936 1.00 95.44 87 ALA A N 1
ATOM 656 C CA . ALA A 1 87 ? 6.833 3.801 -5.225 1.00 95.44 87 ALA A CA 1
ATOM 657 C C . ALA A 1 87 ? 6.166 5.173 -5.443 1.00 95.44 87 ALA A C 1
ATOM 659 O O . ALA A 1 87 ? 6.835 6.119 -5.865 1.00 95.44 87 ALA A O 1
ATOM 660 N N . ASN A 1 88 ? 4.876 5.299 -5.111 1.00 98.06 88 ASN A N 1
ATOM 661 C CA . ASN A 1 88 ? 4.146 6.566 -5.197 1.00 98.06 88 ASN A CA 1
ATOM 662 C C . ASN A 1 88 ? 4.701 7.615 -4.218 1.00 98.06 88 ASN A C 1
ATOM 664 O O . ASN A 1 88 ? 5.003 8.740 -4.619 1.00 98.06 88 ASN A O 1
ATOM 668 N N . LEU A 1 89 ? 4.892 7.213 -2.955 1.00 97.06 89 LEU A N 1
ATOM 669 C CA . LEU A 1 89 ? 5.449 8.043 -1.885 1.00 97.06 89 LEU A CA 1
ATOM 670 C C . LEU A 1 89 ? 6.849 8.561 -2.247 1.00 97.06 89 LEU A C 1
ATOM 672 O O . LEU A 1 89 ? 7.106 9.758 -2.163 1.00 97.06 89 LEU A O 1
ATOM 676 N N . SER A 1 90 ? 7.751 7.679 -2.686 1.00 95.75 90 SER A N 1
ATOM 677 C CA . SER A 1 90 ? 9.126 8.034 -3.060 1.00 95.75 90 SER A CA 1
ATOM 678 C C . SER A 1 90 ? 9.197 8.934 -4.291 1.00 95.75 90 SER A C 1
ATOM 680 O O . SER A 1 90 ? 10.112 9.745 -4.396 1.00 95.75 90 SER A O 1
ATOM 682 N N . ALA A 1 91 ? 8.238 8.814 -5.211 1.00 96.94 91 ALA A N 1
ATOM 683 C CA . ALA A 1 91 ? 8.122 9.691 -6.371 1.00 96.94 91 ALA A CA 1
ATOM 684 C C . ALA A 1 91 ? 7.399 11.020 -6.062 1.00 96.94 91 ALA A C 1
ATOM 686 O O . ALA A 1 91 ? 7.301 11.868 -6.947 1.00 96.94 91 ALA A O 1
ATOM 687 N N . GLY A 1 92 ? 6.892 11.213 -4.837 1.00 97.06 92 GLY A N 1
ATOM 688 C CA . GLY A 1 92 ? 6.190 12.431 -4.429 1.00 97.06 92 GLY A CA 1
ATOM 689 C C . GLY A 1 92 ? 4.842 12.631 -5.127 1.00 97.06 92 GLY A C 1
ATOM 690 O O . GLY A 1 92 ? 4.451 13.765 -5.385 1.00 97.06 92 GLY A O 1
ATOM 691 N N . LEU A 1 93 ? 4.133 11.546 -5.460 1.00 97.19 93 LEU A N 1
ATOM 692 C CA . LEU A 1 93 ? 2.918 11.581 -6.291 1.00 97.19 93 LEU A CA 1
ATOM 693 C C . LEU A 1 93 ? 1.600 11.681 -5.500 1.00 97.19 93 LEU A C 1
ATOM 695 O O . LEU A 1 93 ? 0.528 11.439 -6.053 1.00 97.19 93 LEU A O 1
ATOM 699 N N . GLY A 1 94 ? 1.670 12.075 -4.227 1.00 97.38 94 GLY A N 1
ATOM 700 C CA . GLY A 1 94 ? 0.505 12.467 -3.426 1.00 97.38 94 GLY A CA 1
ATOM 701 C C . GLY A 1 94 ? 0.097 11.496 -2.318 1.00 97.38 94 GLY A C 1
ATOM 702 O O . GLY A 1 94 ? -0.702 11.879 -1.469 1.00 97.38 94 GLY A O 1
ATOM 703 N N . ILE A 1 95 ? 0.661 10.285 -2.260 1.00 98.19 95 ILE A N 1
ATOM 704 C CA . ILE A 1 95 ? 0.570 9.456 -1.051 1.00 98.19 95 ILE A CA 1
ATOM 705 C C . ILE A 1 95 ? 1.504 9.997 0.030 1.00 98.19 95 ILE A C 1
ATOM 707 O O . ILE A 1 95 ? 2.674 10.281 -0.222 1.00 98.19 95 ILE A O 1
ATOM 711 N N . THR A 1 96 ? 0.998 10.061 1.257 1.00 98.31 96 THR A N 1
ATOM 712 C CA . THR A 1 96 ? 1.774 10.277 2.481 1.00 98.31 96 THR A CA 1
ATOM 713 C C . THR A 1 96 ? 1.587 9.100 3.435 1.00 98.31 96 THR A C 1
ATOM 715 O O . THR A 1 96 ? 0.624 8.336 3.323 1.00 98.31 96 THR A O 1
ATOM 718 N N . ARG A 1 97 ? 2.531 8.925 4.366 1.00 97.75 97 ARG A N 1
ATOM 719 C CA . ARG A 1 97 ? 2.505 7.858 5.371 1.00 97.75 97 ARG A CA 1
ATOM 720 C C . ARG A 1 97 ? 2.754 8.422 6.765 1.00 97.75 97 ARG A C 1
ATOM 722 O O . ARG A 1 97 ? 3.729 9.144 6.965 1.00 97.75 97 ARG A O 1
ATOM 729 N N . GLU A 1 98 ? 1.957 7.980 7.727 1.00 98.06 98 GLU A N 1
ATOM 730 C CA . GLU A 1 98 ? 2.186 8.154 9.162 1.00 98.06 98 GLU A CA 1
ATOM 731 C C . GLU A 1 98 ? 2.387 6.799 9.859 1.00 98.06 98 GLU A C 1
ATOM 733 O O . GLU A 1 98 ? 1.976 5.750 9.354 1.00 98.06 98 GLU A O 1
ATOM 738 N N . GLY A 1 99 ? 3.030 6.825 11.028 1.00 95.69 99 GLY A N 1
ATOM 739 C CA . GLY A 1 99 ? 3.400 5.638 11.803 1.00 95.69 99 GLY A CA 1
ATOM 740 C C . GLY A 1 99 ? 4.911 5.392 11.838 1.00 95.69 99 GLY A C 1
ATOM 741 O O . GLY A 1 99 ? 5.691 6.069 11.161 1.00 95.69 99 GLY A O 1
ATOM 742 N N . ASP A 1 100 ? 5.327 4.425 12.656 1.00 96.50 100 ASP A N 1
ATOM 743 C CA . ASP A 1 100 ? 6.736 4.070 12.851 1.00 96.50 100 ASP A CA 1
ATOM 744 C C . ASP A 1 100 ? 7.366 3.536 11.540 1.00 96.50 100 ASP A C 1
ATOM 746 O O . ASP A 1 100 ? 6.893 2.531 10.997 1.00 96.50 100 ASP A O 1
ATOM 750 N N . PRO A 1 101 ? 8.440 4.164 11.016 1.00 94.19 101 PRO A N 1
ATOM 751 C CA . PRO A 1 101 ? 9.120 3.715 9.803 1.00 94.19 101 PRO A CA 1
ATOM 752 C C . PRO A 1 101 ? 9.690 2.293 9.879 1.00 94.19 101 PRO A C 1
ATOM 754 O O . PRO A 1 101 ? 9.689 1.595 8.862 1.00 94.19 101 PRO A O 1
ATOM 757 N N . LEU A 1 102 ? 10.176 1.861 11.049 1.00 96.06 102 LEU A N 1
ATOM 758 C CA . LEU A 1 102 ? 10.728 0.519 11.241 1.00 96.06 102 LEU A CA 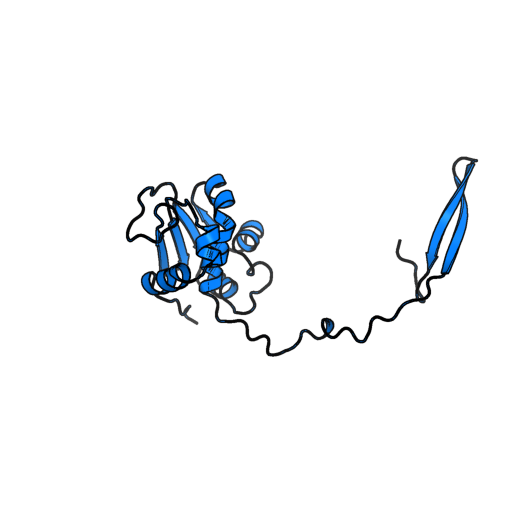1
ATOM 759 C C . LEU A 1 102 ? 9.611 -0.522 11.214 1.00 96.06 102 LEU A C 1
ATOM 761 O O . LEU A 1 102 ? 9.711 -1.519 10.499 1.00 96.06 102 LEU A O 1
ATOM 765 N N . LEU A 1 103 ? 8.519 -0.248 11.929 1.00 96.00 103 LEU A N 1
ATOM 766 C CA . LEU A 1 103 ? 7.321 -1.082 11.902 1.00 96.00 103 LEU A CA 1
ATOM 767 C C . LEU A 1 103 ? 6.750 -1.184 10.484 1.00 96.00 103 LEU A C 1
ATOM 769 O O . LEU A 1 103 ? 6.397 -2.269 10.025 1.00 96.00 103 LEU A O 1
ATOM 773 N N . HIS A 1 104 ? 6.710 -0.059 9.772 1.00 95.88 104 HIS A N 1
ATOM 774 C CA . HIS A 1 104 ? 6.319 -0.023 8.374 1.00 95.88 104 HIS A CA 1
ATOM 775 C C . HIS A 1 104 ? 7.201 -0.915 7.509 1.00 95.88 104 HIS A C 1
ATOM 777 O O . HIS A 1 104 ? 6.665 -1.718 6.757 1.00 95.88 104 HIS A O 1
ATOM 783 N N . ALA A 1 105 ? 8.528 -0.821 7.622 1.00 96.44 105 ALA A N 1
ATOM 784 C CA . ALA A 1 105 ? 9.429 -1.686 6.864 1.00 96.44 105 ALA A CA 1
ATOM 785 C C . ALA A 1 105 ? 9.215 -3.174 7.194 1.00 96.44 105 ALA A C 1
ATOM 787 O O . ALA A 1 105 ? 9.202 -4.006 6.289 1.00 96.44 105 ALA A O 1
ATOM 788 N N . GLN A 1 106 ? 8.992 -3.502 8.469 1.00 97.62 106 GLN A N 1
ATOM 789 C CA . GLN A 1 106 ? 8.758 -4.870 8.928 1.00 97.62 106 GLN A CA 1
ATOM 790 C C . GLN A 1 106 ? 7.467 -5.480 8.358 1.00 97.62 106 GLN A C 1
ATOM 792 O O . GLN A 1 106 ? 7.471 -6.647 7.970 1.00 97.62 106 GLN A O 1
ATOM 797 N N . TYR A 1 107 ? 6.381 -4.705 8.290 1.00 97.69 107 TYR A N 1
ATOM 798 C CA . TYR A 1 107 ? 5.061 -5.181 7.853 1.00 97.69 107 TYR A CA 1
ATOM 799 C C . TYR A 1 107 ? 4.660 -4.712 6.452 1.00 97.69 107 TYR A C 1
ATOM 801 O O . TYR A 1 107 ? 3.510 -4.880 6.046 1.00 97.69 107 TYR A O 1
ATOM 809 N N . PHE A 1 108 ? 5.597 -4.162 5.679 1.00 97.50 108 PHE A N 1
ATOM 810 C CA . PHE A 1 108 ? 5.304 -3.577 4.373 1.00 97.50 108 PHE A CA 1
ATOM 811 C C . PHE A 1 108 ? 4.631 -4.570 3.417 1.00 97.50 108 PHE A C 1
ATOM 813 O O . PHE A 1 108 ? 3.652 -4.226 2.765 1.00 97.50 108 PHE A O 1
ATOM 820 N N . ALA A 1 109 ? 5.077 -5.828 3.398 1.00 97.88 109 ALA A N 1
ATOM 821 C CA . ALA A 1 109 ? 4.456 -6.869 2.578 1.00 97.88 109 ALA A CA 1
ATOM 822 C C . ALA A 1 109 ? 2.961 -7.072 2.903 1.00 97.88 109 ALA A C 1
ATOM 824 O O . ALA A 1 109 ? 2.153 -7.260 1.996 1.00 97.88 109 ALA A O 1
ATOM 825 N N . ALA A 1 110 ? 2.572 -6.971 4.180 1.00 98.12 110 ALA A N 1
ATOM 826 C CA . ALA A 1 110 ? 1.172 -7.055 4.590 1.00 98.12 110 ALA A CA 1
ATOM 827 C C . ALA A 1 110 ? 0.372 -5.832 4.119 1.00 98.12 110 ALA A C 1
ATOM 829 O O . ALA A 1 110 ? -0.764 -5.976 3.671 1.00 98.12 110 ALA A O 1
ATOM 830 N N . VAL A 1 111 ? 0.974 -4.638 4.182 1.00 97.94 111 VAL A N 1
ATOM 831 C CA . VAL A 1 111 ? 0.371 -3.397 3.676 1.00 97.94 111 VAL A CA 1
ATOM 832 C C . VAL A 1 111 ? 0.104 -3.502 2.177 1.00 97.94 111 VAL A C 1
ATOM 834 O O . VAL A 1 111 ? -1.022 -3.261 1.744 1.00 97.94 111 VAL A O 1
ATOM 837 N N . VAL A 1 112 ? 1.115 -3.886 1.393 1.00 96.75 112 VAL A N 1
ATOM 838 C CA . VAL A 1 112 ? 1.000 -4.024 -0.065 1.00 96.75 112 VAL A CA 1
ATOM 839 C C . VAL A 1 112 ? -0.102 -5.012 -0.410 1.00 96.75 112 VAL A C 1
ATOM 841 O O . VAL A 1 112 ? -1.025 -4.659 -1.143 1.00 96.75 112 VAL A O 1
ATOM 844 N N . ARG A 1 113 ? -0.078 -6.205 0.195 1.00 97.44 113 ARG A N 1
ATOM 845 C CA . ARG A 1 113 ? -1.085 -7.227 -0.084 1.00 97.44 113 ARG A CA 1
ATOM 846 C C . ARG A 1 113 ? -2.498 -6.768 0.279 1.00 97.44 113 ARG A C 1
ATOM 848 O O . ARG A 1 113 ? -3.430 -6.972 -0.492 1.00 97.44 113 ARG A O 1
ATOM 855 N N . ALA A 1 114 ? -2.669 -6.087 1.413 1.00 97.38 114 ALA A N 1
ATOM 856 C CA . ALA A 1 114 ? -3.969 -5.554 1.814 1.00 97.38 114 ALA A CA 1
ATOM 857 C C . ALA A 1 114 ? -4.522 -4.525 0.812 1.00 97.38 114 ALA A C 1
ATOM 859 O O . ALA A 1 114 ? -5.731 -4.479 0.586 1.00 97.38 114 ALA A O 1
ATOM 860 N N . VAL A 1 115 ? -3.655 -3.715 0.197 1.00 97.00 115 VAL A N 1
ATOM 861 C CA . VAL A 1 115 ? -4.039 -2.751 -0.848 1.00 97.00 115 VAL A CA 1
ATOM 862 C C . VAL A 1 115 ? -4.324 -3.450 -2.176 1.00 97.00 115 VAL A C 1
ATOM 864 O O . VAL A 1 115 ? -5.280 -3.091 -2.858 1.00 97.00 115 VAL A O 1
ATOM 867 N N . GLU A 1 116 ? -3.556 -4.474 -2.541 1.00 95.44 116 GLU A N 1
ATOM 868 C CA . GLU A 1 116 ? -3.807 -5.278 -3.743 1.00 95.44 116 GLU A CA 1
ATOM 869 C C . GLU A 1 116 ? -5.170 -5.966 -3.712 1.00 95.44 116 GLU A C 1
ATOM 871 O O . GLU A 1 116 ? -5.852 -5.997 -4.731 1.00 95.44 116 GLU A O 1
ATOM 876 N N . LEU A 1 117 ? -5.615 -6.441 -2.545 1.00 95.88 117 LEU A N 1
ATOM 877 C CA . LEU A 1 117 ? -6.939 -7.050 -2.373 1.00 95.88 117 LEU A CA 1
ATOM 878 C C . LEU A 1 117 ? -8.105 -6.077 -2.632 1.00 95.88 117 LEU A C 1
ATOM 880 O O . LEU A 1 117 ? -9.245 -6.515 -2.773 1.00 95.88 117 LEU A O 1
ATOM 884 N N . LEU A 1 118 ? -7.848 -4.766 -2.705 1.00 95.56 118 LEU A N 1
ATOM 885 C CA . LEU A 1 118 ? -8.834 -3.764 -3.126 1.00 95.56 118 LEU A CA 1
ATOM 886 C C . LEU A 1 118 ? -8.891 -3.586 -4.649 1.00 95.56 118 LEU A C 1
ATOM 888 O O . LEU A 1 118 ? -9.833 -2.966 -5.149 1.00 95.56 118 LEU A O 1
ATOM 892 N N . ARG A 1 119 ? -7.897 -4.088 -5.393 1.00 93.75 119 ARG A N 1
ATOM 893 C CA . ARG A 1 119 ? -7.863 -3.988 -6.853 1.00 93.75 119 ARG A CA 1
ATOM 894 C C . ARG A 1 119 ? -8.843 -4.988 -7.468 1.00 93.75 119 ARG A C 1
ATOM 896 O O . ARG A 1 119 ? -8.979 -6.110 -6.979 1.00 93.75 119 ARG A O 1
ATOM 903 N N . PRO A 1 120 ? -9.520 -4.617 -8.566 1.00 91.00 120 PRO A N 1
ATOM 904 C CA . PRO A 1 120 ? -10.243 -5.596 -9.359 1.00 91.00 120 PRO A CA 1
ATOM 905 C C . PRO A 1 120 ? -9.262 -6.638 -9.919 1.00 91.00 120 PRO A C 1
ATOM 907 O O . PRO A 1 120 ? -8.100 -6.305 -10.172 1.00 91.00 120 PRO A O 1
ATOM 910 N N . PRO A 1 121 ? -9.715 -7.884 -10.143 1.00 84.44 121 PRO A N 1
ATOM 911 C CA . PRO A 1 121 ? -8.871 -8.915 -10.724 1.00 84.44 121 PRO A CA 1
ATOM 912 C C . PRO A 1 121 ? -8.338 -8.445 -12.078 1.00 84.44 121 PRO A C 1
ATOM 914 O O . PRO A 1 121 ? -9.089 -7.948 -12.920 1.00 84.44 121 PRO A O 1
ATOM 917 N N . THR A 1 122 ? -7.035 -8.605 -12.290 1.00 78.19 122 THR A N 1
ATOM 918 C CA . THR A 1 122 ? -6.427 -8.334 -13.588 1.00 78.19 122 THR A CA 1
ATOM 919 C C . THR A 1 122 ? -6.863 -9.420 -14.562 1.00 78.19 122 THR A C 1
ATOM 921 O O . THR A 1 122 ? -6.496 -10.586 -14.429 1.00 78.19 122 THR A O 1
ATOM 924 N N . GLN A 1 123 ? -7.662 -9.036 -15.552 1.00 67.44 123 GLN A N 1
ATOM 925 C CA . GLN A 1 123 ? -7.933 -9.871 -16.711 1.00 67.44 123 GLN A CA 1
ATOM 926 C C . GLN A 1 123 ? -6.698 -9.866 -17.613 1.00 67.44 123 GLN A C 1
ATOM 928 O O . GLN A 1 123 ? -6.425 -8.896 -18.320 1.00 67.44 123 GLN A O 1
ATOM 933 N N . TYR A 1 124 ? -5.924 -10.950 -17.569 1.00 60.41 124 TYR A N 1
ATOM 934 C CA . TYR A 1 124 ? -4.855 -11.212 -18.533 1.00 60.41 124 TYR A CA 1
ATOM 935 C C . TYR A 1 124 ? -5.456 -11.756 -19.835 1.00 60.41 124 TYR A C 1
ATOM 937 O O . TYR A 1 124 ? -5.110 -12.840 -20.294 1.00 60.41 124 TYR A O 1
ATOM 945 N N . ASP A 1 125 ? -6.390 -11.016 -20.428 1.00 58.16 125 ASP A N 1
ATOM 946 C CA . ASP A 1 125 ? -7.106 -11.458 -21.633 1.00 58.16 125 ASP A CA 1
ATOM 947 C C . ASP A 1 125 ? -6.228 -11.326 -22.888 1.00 58.16 125 ASP A C 1
ATOM 949 O O . ASP A 1 125 ? -6.563 -11.820 -23.965 1.00 58.16 125 ASP A O 1
ATOM 953 N N . GLN A 1 126 ? -5.074 -10.672 -22.752 1.00 53.31 126 GLN A N 1
ATOM 954 C CA . GLN A 1 126 ? -4.079 -10.534 -23.799 1.00 53.31 126 GLN A CA 1
ATOM 955 C C . GLN A 1 126 ? -2.748 -11.051 -23.278 1.00 53.31 126 GLN A C 1
ATOM 957 O O . GLN A 1 126 ? -2.133 -10.469 -22.382 1.00 53.31 126 GLN A O 1
ATOM 962 N N . ALA A 1 127 ? -2.297 -12.158 -23.863 1.00 53.81 127 ALA A N 1
ATOM 963 C CA . ALA A 1 127 ? -0.914 -12.565 -23.750 1.00 53.81 127 ALA A CA 1
ATOM 964 C C . ALA A 1 127 ? -0.032 -11.379 -24.162 1.00 53.81 127 ALA A C 1
ATOM 966 O O . ALA A 1 127 ? -0.231 -10.757 -25.207 1.00 53.81 127 ALA A O 1
ATOM 967 N N . ILE A 1 128 ? 0.907 -11.021 -23.290 1.00 58.81 128 ILE A N 1
ATOM 968 C CA . ILE A 1 128 ? 1.832 -9.925 -23.540 1.00 58.81 128 ILE A CA 1
ATOM 969 C C . ILE A 1 128 ? 2.597 -10.267 -24.836 1.00 58.81 128 ILE A C 1
ATOM 971 O O . ILE A 1 128 ? 3.255 -11.309 -24.876 1.00 58.81 128 ILE A O 1
ATOM 975 N N . PRO A 1 129 ? 2.552 -9.431 -25.893 1.00 55.22 129 PRO A N 1
ATOM 976 C CA . PRO A 1 129 ? 3.072 -9.792 -27.215 1.00 55.22 129 PRO A CA 1
ATOM 977 C C . PRO A 1 129 ? 4.530 -10.276 -27.223 1.00 55.22 129 PRO A C 1
ATOM 979 O O . PRO A 1 129 ? 4.894 -11.114 -28.034 1.00 55.22 129 PRO A O 1
ATOM 982 N N . HIS A 1 130 ? 5.359 -9.790 -26.295 1.00 57.88 130 HIS A N 1
ATOM 983 C CA . HIS A 1 130 ? 6.772 -10.168 -26.161 1.00 57.88 130 HIS A CA 1
ATOM 984 C C . HIS A 1 130 ? 7.030 -11.390 -25.259 1.00 57.88 130 HIS A C 1
ATOM 986 O O . HIS A 1 130 ? 8.151 -11.890 -25.220 1.00 57.88 130 HIS A O 1
ATOM 992 N N . LEU A 1 131 ? 6.013 -11.891 -24.549 1.00 53.84 131 LEU A N 1
ATOM 993 C CA . LEU A 1 131 ? 6.045 -13.203 -23.888 1.00 53.84 131 LEU A CA 1
ATOM 994 C C . LEU A 1 131 ? 5.762 -14.345 -24.874 1.00 53.84 131 LEU A C 1
ATOM 996 O O . LEU A 1 131 ? 6.132 -15.486 -24.603 1.00 53.84 131 LEU A O 1
ATOM 1000 N N . HIS A 1 132 ? 5.219 -14.037 -26.057 1.00 54.06 132 HIS A N 1
ATOM 1001 C CA . HIS A 1 132 ? 5.375 -14.888 -27.232 1.00 54.06 132 HIS A CA 1
ATOM 1002 C C . HIS A 1 132 ? 6.806 -14.756 -27.746 1.00 54.06 132 HIS A C 1
ATOM 1004 O O . HIS A 1 132 ? 7.071 -14.146 -28.780 1.00 54.06 132 HIS A O 1
ATOM 1010 N N . LYS A 1 133 ? 7.762 -15.329 -27.016 1.00 54.03 133 LYS A N 1
ATOM 1011 C CA . LYS A 1 133 ? 9.033 -15.663 -27.641 1.00 54.03 133 LYS A CA 1
ATOM 1012 C C . LYS A 1 133 ? 8.707 -16.716 -28.700 1.00 54.03 133 LYS A C 1
ATOM 1014 O O . LYS A 1 133 ? 8.499 -17.882 -28.373 1.00 54.03 133 LYS A O 1
ATOM 1019 N N . THR A 1 134 ? 8.637 -16.301 -29.965 1.00 57.94 134 THR A N 1
ATOM 1020 C CA . THR A 1 134 ? 9.054 -17.170 -31.070 1.00 57.94 134 THR A CA 1
ATOM 1021 C C . THR A 1 134 ? 10.348 -17.836 -30.625 1.00 57.94 134 THR A C 1
ATOM 1023 O O . THR A 1 134 ? 11.200 -17.156 -30.048 1.00 57.94 134 THR A O 1
ATOM 1026 N N . GLU A 1 135 ? 10.413 -19.155 -30.787 1.00 61.78 135 GLU A N 1
ATOM 1027 C CA . GLU A 1 135 ? 11.516 -20.040 -30.403 1.00 61.78 135 GLU A CA 1
ATOM 1028 C C . GLU A 1 135 ? 12.865 -19.315 -30.335 1.00 61.78 135 GLU A C 1
ATOM 1030 O O . GLU A 1 135 ? 13.225 -18.565 -31.244 1.00 61.78 135 GLU A O 1
ATOM 1035 N N . GLY A 1 136 ? 13.597 -19.503 -29.232 1.00 58.94 136 GLY A N 1
ATOM 1036 C CA . GLY A 1 136 ? 14.876 -18.836 -29.018 1.00 58.94 136 GLY A CA 1
ATOM 1037 C C . GLY A 1 136 ? 15.813 -19.060 -30.202 1.00 58.94 136 GLY A C 1
ATOM 1038 O O . GLY A 1 136 ? 16.312 -20.164 -30.397 1.00 58.94 136 GLY A O 1
ATOM 1039 N N . VAL A 1 137 ? 16.046 -18.008 -30.986 1.00 66.00 137 VAL A N 1
ATOM 1040 C CA . VAL A 1 137 ? 17.033 -18.034 -32.062 1.00 66.00 137 VAL A CA 1
ATOM 1041 C C . VAL A 1 137 ? 18.403 -17.990 -31.399 1.00 66.00 137 VAL A C 1
ATOM 1043 O O . VAL A 1 137 ? 18.725 -17.044 -30.680 1.00 66.00 137 VAL A O 1
ATOM 1046 N N . ILE A 1 138 ? 19.183 -19.046 -31.604 1.00 64.75 138 ILE A N 1
ATOM 1047 C CA . ILE A 1 138 ? 20.584 -19.088 -31.198 1.00 64.75 138 ILE A CA 1
ATOM 1048 C C . ILE A 1 138 ? 21.361 -18.255 -32.218 1.00 64.75 138 ILE A C 1
ATOM 1050 O O . ILE A 1 138 ? 21.344 -18.568 -33.409 1.00 64.75 138 ILE A O 1
ATOM 1054 N N . ASP A 1 139 ? 22.002 -17.184 -31.754 1.00 64.44 139 ASP A N 1
ATOM 1055 C CA . ASP A 1 139 ? 22.918 -16.393 -32.575 1.00 64.44 139 ASP A CA 1
ATOM 1056 C C . ASP A 1 139 ? 24.273 -17.114 -32.707 1.00 64.44 139 ASP A C 1
ATOM 1058 O O . ASP A 1 139 ? 24.615 -17.976 -31.893 1.00 64.44 139 ASP A O 1
ATOM 1062 N N . ALA A 1 140 ? 25.053 -16.768 -33.727 1.00 76.44 140 ALA A N 1
ATOM 1063 C CA . ALA A 1 140 ? 26.389 -17.306 -33.968 1.00 76.44 140 ALA A CA 1
ATOM 1064 C C . ALA A 1 140 ? 27.434 -16.185 -33.819 1.00 76.44 140 ALA A C 1
ATOM 1066 O O . ALA A 1 140 ? 27.957 -15.707 -34.833 1.00 76.44 140 ALA A O 1
ATOM 1067 N N . PRO A 1 141 ? 27.724 -15.729 -32.582 1.00 82.38 141 PRO A N 1
ATOM 1068 C CA . PRO A 1 141 ? 28.692 -14.665 -32.366 1.00 82.38 141 PRO A CA 1
ATOM 1069 C C . PRO A 1 141 ? 30.083 -15.096 -32.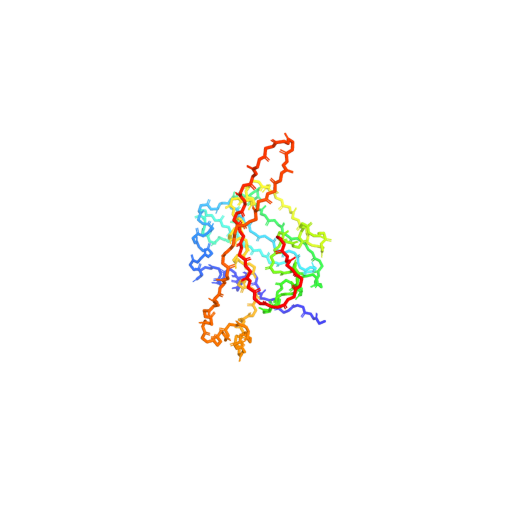837 1.00 82.38 141 PRO A C 1
ATOM 1071 O O . PRO A 1 141 ? 30.484 -16.255 -32.693 1.00 82.38 141 PRO A O 1
ATOM 1074 N N . VAL A 1 142 ? 30.841 -14.150 -33.390 1.00 84.38 142 VAL A N 1
ATOM 1075 C CA . VAL A 1 142 ? 32.232 -14.382 -33.789 1.00 84.38 142 VAL A CA 1
ATOM 1076 C C . VAL A 1 142 ? 33.152 -13.785 -32.733 1.00 84.38 142 VAL A C 1
ATOM 1078 O O . VAL A 1 142 ? 33.259 -12.567 -32.612 1.00 84.38 142 VAL A O 1
ATOM 1081 N N . GLY A 1 143 ? 33.837 -14.651 -31.988 1.00 89.81 143 GLY A N 1
ATOM 1082 C CA . GLY A 1 143 ? 34.871 -14.253 -31.036 1.00 89.81 143 GLY A CA 1
ATOM 1083 C C . GLY A 1 143 ? 36.187 -13.912 -31.736 1.00 89.81 143 GLY A C 1
ATOM 1084 O O . GLY A 1 143 ? 36.682 -14.676 -32.571 1.00 89.81 143 GLY A O 1
ATOM 1085 N N . ARG A 1 144 ? 36.782 -12.769 -31.393 1.00 90.88 144 ARG A N 1
ATOM 1086 C CA . ARG A 1 144 ? 38.084 -12.318 -31.902 1.00 90.88 144 ARG A CA 1
ATOM 1087 C C . ARG A 1 144 ? 38.948 -11.789 -30.767 1.00 90.88 144 ARG A C 1
ATOM 1089 O O . ARG A 1 144 ? 38.475 -11.463 -29.684 1.00 90.88 144 ARG A O 1
ATOM 1096 N N . TYR A 1 145 ? 40.242 -11.695 -31.045 1.00 94.12 145 TYR A N 1
ATOM 1097 C CA . TYR A 1 145 ? 41.177 -10.975 -30.197 1.00 94.12 145 TYR A CA 1
ATOM 1098 C C . TYR A 1 145 ? 41.672 -9.738 -30.928 1.00 94.12 145 TYR A C 1
ATOM 1100 O O . TYR A 1 145 ? 42.089 -9.833 -32.083 1.00 94.12 145 TYR A O 1
ATOM 1108 N N . VAL A 1 146 ? 41.652 -8.601 -30.243 1.00 93.12 146 VAL A N 1
ATOM 1109 C CA . VAL A 1 146 ? 42.375 -7.402 -30.663 1.00 93.12 146 VAL A CA 1
ATOM 1110 C C . VAL A 1 146 ? 43.616 -7.253 -29.790 1.00 93.12 146 VAL A C 1
ATOM 1112 O O . VAL A 1 146 ? 43.565 -7.462 -28.577 1.00 93.12 146 VAL A O 1
ATOM 1115 N N . HIS A 1 147 ? 44.734 -6.936 -30.432 1.00 95.94 147 HIS A N 1
ATOM 1116 C CA . HIS A 1 147 ? 45.980 -6.575 -29.772 1.00 95.94 147 HIS A CA 1
ATOM 1117 C C . HIS A 1 147 ? 46.078 -5.054 -29.747 1.00 95.94 147 HIS A C 1
ATOM 1119 O O . HIS A 1 147 ? 45.948 -4.411 -30.791 1.00 95.94 147 HIS A O 1
ATOM 1125 N N . ILE A 1 148 ? 46.243 -4.483 -28.557 1.00 95.06 148 ILE A N 1
ATOM 1126 C CA . ILE A 1 148 ? 46.327 -3.037 -28.355 1.00 95.06 148 ILE A CA 1
ATOM 1127 C C . ILE A 1 148 ? 47.563 -2.741 -27.519 1.00 95.06 148 ILE A C 1
ATOM 1129 O O . ILE A 1 148 ? 47.741 -3.288 -26.431 1.00 95.06 148 ILE A O 1
ATOM 1133 N N . GLU A 1 149 ? 48.397 -1.833 -28.013 1.00 94.94 149 GLU A N 1
ATOM 1134 C CA . GLU A 1 149 ? 49.546 -1.344 -27.266 1.00 94.94 149 GLU A CA 1
ATOM 1135 C C . GLU A 1 149 ? 49.106 -0.223 -26.320 1.00 94.94 149 GLU A C 1
ATOM 1137 O O . GLU A 1 149 ? 48.666 0.846 -26.746 1.00 94.94 149 GLU A O 1
ATOM 1142 N N . LEU A 1 150 ? 49.217 -0.473 -25.017 1.00 90.25 150 LEU A N 1
ATOM 1143 C CA . LEU A 1 150 ? 48.900 0.497 -23.974 1.00 90.25 150 LEU A CA 1
ATOM 1144 C C . LEU A 1 150 ? 50.120 0.632 -23.070 1.00 90.25 150 LEU A C 1
ATOM 1146 O O . LEU A 1 150 ? 50.577 -0.346 -22.485 1.00 90.25 150 LEU A O 1
ATOM 1150 N N . GLN A 1 151 ? 50.654 1.852 -22.974 1.00 91.94 151 GLN A N 1
ATOM 1151 C CA . GLN A 1 151 ? 51.835 2.165 -22.157 1.00 91.94 151 GLN A CA 1
ATOM 1152 C C . GLN A 1 151 ? 53.057 1.277 -22.475 1.00 91.94 151 GLN A C 1
ATOM 1154 O O . GLN A 1 151 ? 53.813 0.912 -21.582 1.00 91.94 151 GLN A O 1
ATOM 1159 N N . GLY A 1 152 ? 53.245 0.918 -23.751 1.00 94.00 152 GLY A N 1
ATOM 1160 C CA . GLY A 1 152 ? 54.371 0.089 -24.203 1.00 94.00 152 GLY A CA 1
ATOM 1161 C C . GLY A 1 152 ? 54.224 -1.410 -23.917 1.00 94.00 152 GLY A C 1
ATOM 1162 O O . GLY A 1 152 ? 55.190 -2.156 -24.062 1.00 94.00 152 GLY A O 1
ATOM 1163 N N . HIS A 1 153 ? 53.036 -1.864 -23.510 1.00 90.06 153 HIS A N 1
ATOM 1164 C CA . HIS A 1 153 ? 52.728 -3.277 -23.309 1.00 90.06 153 HIS A CA 1
ATOM 1165 C C . HIS A 1 153 ? 51.624 -3.733 -24.272 1.00 90.06 153 HIS A C 1
ATOM 1167 O O . HIS A 1 153 ? 50.598 -3.062 -24.418 1.00 90.06 153 HIS A O 1
ATOM 1173 N N . ASP A 1 154 ? 51.824 -4.890 -24.907 1.00 95.56 154 ASP A N 1
ATOM 1174 C CA . ASP A 1 154 ? 50.826 -5.526 -25.772 1.00 95.56 154 ASP A CA 1
ATOM 1175 C C . ASP A 1 154 ? 49.732 -6.191 -24.926 1.00 95.56 154 ASP A C 1
ATOM 1177 O O . ASP A 1 154 ? 49.996 -7.109 -24.144 1.00 95.56 154 ASP A O 1
ATOM 1181 N N . HIS A 1 155 ? 48.500 -5.711 -25.076 1.00 94.31 155 HIS A N 1
ATOM 1182 C CA . HIS A 1 155 ? 47.328 -6.246 -24.401 1.00 94.31 155 HIS A CA 1
ATOM 1183 C C . HIS A 1 155 ? 46.457 -6.989 -25.402 1.00 94.31 155 HIS A C 1
ATOM 1185 O O . HIS A 1 155 ? 45.992 -6.425 -26.391 1.00 94.31 155 HIS A O 1
ATOM 1191 N N . ARG A 1 156 ? 46.171 -8.253 -25.094 1.00 95.94 156 ARG A N 1
ATOM 1192 C CA . ARG A 1 156 ? 45.263 -9.091 -25.873 1.00 95.94 156 ARG A CA 1
ATOM 1193 C C . ARG A 1 156 ? 43.870 -9.069 -25.248 1.00 95.94 156 ARG A C 1
ATOM 1195 O O . ARG A 1 156 ? 43.662 -9.648 -24.185 1.00 95.94 156 ARG A O 1
ATOM 1202 N N . ILE A 1 157 ? 42.914 -8.441 -25.928 1.00 92.19 157 ILE A N 1
ATOM 1203 C CA . ILE A 1 157 ? 41.525 -8.304 -25.470 1.00 92.19 157 ILE A CA 1
ATOM 1204 C C . ILE A 1 157 ? 40.630 -9.208 -26.314 1.00 92.19 157 ILE A C 1
ATOM 1206 O O . ILE A 1 157 ? 40.650 -9.133 -27.541 1.00 92.19 157 ILE A O 1
ATOM 1210 N N . TYR A 1 158 ? 39.863 -10.074 -25.654 1.00 91.81 158 TYR A N 1
ATOM 1211 C CA . TYR A 1 158 ? 38.811 -10.860 -26.298 1.00 91.81 158 TYR A CA 1
ATOM 1212 C C . TYR A 1 158 ? 37.545 -10.016 -26.464 1.00 91.81 158 TYR A C 1
ATOM 1214 O O . TYR A 1 158 ? 37.158 -9.321 -25.527 1.00 91.81 158 TYR A O 1
ATOM 1222 N N . PHE A 1 159 ? 36.892 -10.107 -27.620 1.00 87.00 159 PHE A N 1
ATOM 1223 C CA . PHE A 1 159 ? 35.579 -9.510 -27.857 1.00 87.00 159 PHE A CA 1
ATOM 1224 C C . PHE A 1 159 ? 34.731 -10.392 -28.780 1.00 87.00 159 PHE A C 1
ATOM 1226 O O . PHE A 1 159 ? 35.265 -11.197 -29.545 1.00 87.00 159 PHE A O 1
ATOM 1233 N N . GLU A 1 160 ? 33.412 -10.226 -28.710 1.00 86.88 160 GLU A N 1
ATOM 1234 C CA . GLU A 1 160 ? 32.434 -10.945 -29.528 1.00 86.88 160 GLU A CA 1
ATOM 1235 C C . GLU A 1 160 ? 31.596 -9.951 -30.332 1.00 86.88 160 GLU A C 1
ATOM 1237 O O . GLU A 1 160 ? 31.180 -8.917 -29.814 1.00 86.88 160 GLU A O 1
ATOM 1242 N N . GLU A 1 161 ? 31.337 -10.272 -31.599 1.00 79.31 161 GLU A N 1
ATOM 1243 C CA . GLU A 1 161 ? 30.420 -9.514 -32.452 1.00 79.31 161 GLU A CA 1
ATOM 1244 C C . GLU A 1 161 ? 29.204 -10.371 -32.807 1.00 79.31 161 GLU A C 1
ATOM 1246 O O . GLU A 1 161 ? 29.347 -11.516 -33.245 1.00 79.31 161 GLU A O 1
ATOM 1251 N N . ALA A 1 162 ? 28.013 -9.789 -32.662 1.00 76.94 162 ALA A N 1
ATOM 1252 C CA . ALA A 1 162 ? 26.744 -10.356 -33.104 1.00 76.94 162 ALA A CA 1
ATOM 1253 C C . ALA A 1 162 ? 25.919 -9.280 -33.838 1.00 76.94 162 ALA A C 1
ATOM 1255 O O . ALA A 1 162 ? 25.853 -8.128 -33.405 1.00 76.94 162 ALA A O 1
ATOM 1256 N N . GLY A 1 163 ? 25.290 -9.642 -34.961 1.00 71.00 163 GLY A N 1
ATOM 1257 C CA . GLY A 1 163 ? 24.492 -8.725 -35.790 1.00 71.00 163 GLY A CA 1
ATOM 1258 C C . GLY A 1 163 ? 25.284 -7.870 -36.801 1.00 71.00 163 GLY A C 1
ATOM 1259 O O . GLY A 1 163 ? 26.424 -8.165 -37.149 1.00 71.00 163 GLY A O 1
ATOM 1260 N N . LYS A 1 164 ? 24.642 -6.821 -37.345 1.00 64.12 164 LYS A N 1
ATOM 1261 C CA . LYS A 1 164 ? 25.237 -5.823 -38.263 1.00 64.12 164 LYS A CA 1
ATOM 1262 C C . LYS A 1 164 ? 24.908 -4.418 -37.748 1.00 64.12 164 LYS A C 1
ATOM 1264 O O . LYS A 1 164 ? 23.730 -4.093 -37.632 1.00 64.12 164 LYS A O 1
ATOM 1269 N N . GLY A 1 165 ? 25.909 -3.583 -37.468 1.00 63.44 165 GLY A N 1
ATOM 1270 C CA . GLY A 1 165 ? 25.693 -2.226 -36.951 1.00 63.44 165 GLY A CA 1
ATOM 1271 C C . GLY A 1 165 ? 26.870 -1.699 -36.132 1.00 63.44 165 GLY A C 1
ATOM 1272 O O . GLY A 1 165 ? 27.951 -2.279 -36.161 1.00 63.44 165 GLY A O 1
ATOM 1273 N N . ILE A 1 166 ? 26.662 -0.587 -35.422 1.00 47.97 166 ILE A N 1
ATOM 1274 C CA . ILE A 1 166 ? 27.665 -0.001 -34.520 1.00 47.97 166 ILE A CA 1
ATOM 1275 C C . ILE A 1 166 ? 27.746 -0.879 -33.258 1.00 47.97 166 ILE A C 1
ATOM 1277 O O . ILE A 1 166 ? 26.714 -1.048 -32.605 1.00 47.97 166 ILE A O 1
ATOM 1281 N N . PRO A 1 167 ? 28.924 -1.425 -32.903 1.00 54.25 167 PRO A N 1
ATOM 1282 C CA . PRO A 1 167 ? 29.105 -2.183 -31.670 1.00 54.25 167 PRO A CA 1
ATOM 1283 C C . PRO A 1 167 ? 28.780 -1.305 -30.458 1.00 54.25 167 PRO A C 1
ATOM 1285 O O . PRO A 1 167 ? 29.303 -0.196 -30.336 1.00 54.25 167 PRO A O 1
ATOM 1288 N N . LEU A 1 168 ? 27.921 -1.792 -29.568 1.00 48.69 168 LEU A N 1
ATOM 1289 C CA . LEU A 1 168 ? 27.751 -1.217 -28.237 1.00 48.69 168 LEU A CA 1
ATOM 1290 C C . LEU A 1 168 ? 28.608 -2.049 -27.277 1.00 48.69 168 LEU A C 1
ATOM 1292 O O . LEU A 1 168 ? 28.457 -3.270 -27.243 1.00 48.69 168 LEU A O 1
ATOM 1296 N N . LEU A 1 169 ? 29.531 -1.380 -26.580 1.00 41.56 169 LEU A N 1
ATOM 1297 C CA . LEU A 1 169 ? 30.322 -1.942 -25.478 1.00 41.56 169 LEU A CA 1
ATOM 1298 C C . LEU A 1 169 ? 29.448 -2.178 -24.242 1.00 41.56 169 LEU A C 1
ATOM 1300 O O . LEU A 1 169 ? 28.580 -1.314 -23.975 1.00 41.56 169 LEU A O 1
#